Protein AF-A0A2G2ZUL8-F1 (afdb_monomer)

Solvent-accessible surface area (backbone atoms only — not comparable to full-atom values): 8299 Å² total; per-residue (Å²): 134,66,84,62,58,66,49,80,44,92,48,76,96,87,49,84,34,32,33,39,39,46,48,48,84,45,58,73,62,91,83,62,72,92,75,73,83,80,73,85,86,59,78,58,63,69,76,58,48,65,60,51,53,64,59,48,36,76,84,42,71,84,68,59,86,87,32,68,43,70,56,51,48,51,77,44,53,48,83,41,48,98,90,48,69,96,68,78,59,46,78,42,42,37,94,74,74,72,44,81,99,47,72,50,80,43,34,76,34,93,65,38,81,85,42,44,66,63,53,49,53,57,51,50,69,70,65,72,118

Organism: Capsicum annuum (NCBI:txid4072)

Structure (mmCIF, N/CA/C/O backbone):
data_AF-A0A2G2ZUL8-F1
#
_entry.id   AF-A0A2G2ZUL8-F1
#
loop_
_atom_site.group_PDB
_atom_site.id
_atom_site.type_symbol
_atom_site.label_atom_id
_atom_site.label_alt_id
_atom_site.label_comp_id
_atom_site.label_asym_id
_atom_site.label_entity_id
_atom_site.label_seq_id
_atom_site.pdbx_PDB_ins_code
_atom_site.Cartn_x
_atom_site.Cartn_y
_atom_site.Cartn_z
_atom_site.occupancy
_atom_site.B_iso_or_equiv
_atom_site.auth_seq_id
_atom_site.auth_comp_id
_atom_site.auth_asym_id
_atom_site.auth_atom_id
_atom_site.pdbx_PDB_model_num
ATOM 1 N N . MET A 1 1 ? -1.603 10.788 -11.243 1.00 35.16 1 MET A N 1
ATOM 2 C CA . MET A 1 1 ? -1.138 9.390 -11.087 1.00 35.16 1 MET A CA 1
ATOM 3 C C . MET A 1 1 ? 0.283 9.412 -10.568 1.00 35.16 1 MET A C 1
ATOM 5 O O . MET A 1 1 ? 1.125 10.061 -11.177 1.00 35.16 1 MET A O 1
ATOM 9 N N . THR A 1 2 ? 0.535 8.750 -9.442 1.00 34.75 2 THR A N 1
ATOM 10 C CA . THR A 1 2 ? 1.877 8.651 -8.853 1.00 34.75 2 THR A CA 1
ATOM 11 C C . THR A 1 2 ? 2.422 7.271 -9.187 1.00 34.75 2 THR A C 1
ATOM 13 O O . THR A 1 2 ? 1.864 6.272 -8.750 1.00 34.75 2 THR A O 1
ATOM 16 N N . PHE A 1 3 ? 3.476 7.208 -9.996 1.00 41.69 3 PHE A N 1
ATOM 17 C CA . PHE A 1 3 ? 4.114 5.948 -10.373 1.00 41.69 3 PHE A CA 1
ATOM 18 C C . PHE A 1 3 ? 5.151 5.580 -9.310 1.00 41.69 3 PHE A C 1
ATOM 20 O O . PHE A 1 3 ? 6.127 6.308 -9.127 1.00 41.69 3 PHE A O 1
ATOM 27 N N . SER A 1 4 ? 4.934 4.476 -8.595 1.00 42.75 4 SER A N 1
ATOM 28 C CA . SER A 1 4 ? 5.866 3.982 -7.581 1.00 42.75 4 SER A CA 1
ATOM 29 C C . SER A 1 4 ? 6.521 2.685 -8.056 1.00 42.75 4 SER A C 1
ATOM 31 O O . SER A 1 4 ? 5.933 1.615 -7.968 1.00 42.75 4 SER A O 1
ATOM 33 N N . GLY A 1 5 ? 7.758 2.792 -8.546 1.00 47.62 5 GLY A N 1
ATOM 34 C CA . GLY A 1 5 ? 8.713 1.679 -8.593 1.00 47.62 5 GLY A CA 1
ATOM 35 C C . GLY A 1 5 ? 8.620 0.712 -9.781 1.00 47.62 5 GLY A C 1
ATOM 36 O O . GLY A 1 5 ? 7.610 0.059 -10.014 1.00 47.62 5 GLY A O 1
ATOM 37 N N . ALA A 1 6 ? 9.741 0.544 -10.487 1.00 47.84 6 ALA A N 1
ATOM 38 C CA . ALA A 1 6 ? 10.071 -0.751 -11.081 1.00 47.84 6 ALA A CA 1
ATOM 39 C C . ALA A 1 6 ? 10.884 -1.538 -10.046 1.00 47.84 6 ALA A C 1
ATOM 41 O O . ALA A 1 6 ? 11.802 -0.972 -9.448 1.00 47.84 6 ALA A O 1
ATOM 42 N N . SER A 1 7 ? 10.559 -2.810 -9.819 1.00 49.62 7 SER A N 1
ATOM 43 C CA . SER A 1 7 ? 11.380 -3.700 -8.991 1.00 49.62 7 SER A CA 1
ATOM 44 C C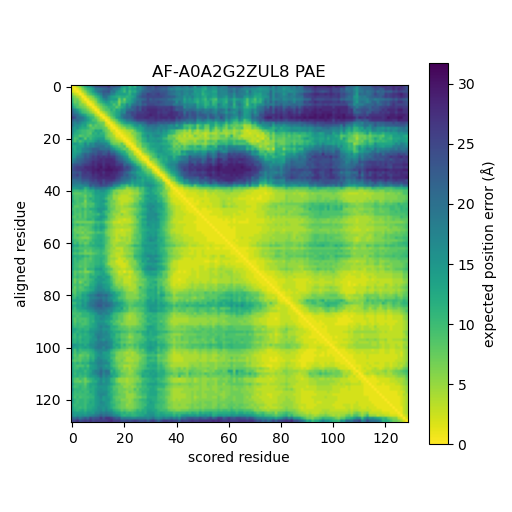 . SER A 1 7 ? 12.346 -4.490 -9.876 1.00 49.62 7 SER A C 1
ATOM 46 O O . SER A 1 7 ? 11.988 -4.932 -10.968 1.00 49.62 7 SER A O 1
ATOM 48 N N . GLU A 1 8 ? 13.597 -4.647 -9.441 1.00 50.25 8 GLU A N 1
ATOM 49 C CA . GLU A 1 8 ? 14.573 -5.468 -10.162 1.00 50.25 8 GLU A CA 1
ATOM 50 C C . GLU A 1 8 ? 14.275 -6.955 -9.930 1.00 50.25 8 GLU A C 1
ATOM 52 O O . GLU A 1 8 ? 14.277 -7.439 -8.796 1.00 50.25 8 GLU A O 1
ATOM 57 N N . GLY A 1 9 ? 14.024 -7.692 -11.012 1.00 46.25 9 GLY A N 1
ATOM 58 C CA . GLY A 1 9 ? 13.996 -9.147 -10.991 1.00 46.25 9 GLY A CA 1
ATOM 59 C C . GLY A 1 9 ? 15.407 -9.681 -11.223 1.00 46.25 9 GLY A C 1
ATOM 60 O O . GLY A 1 9 ? 15.985 -9.458 -12.288 1.00 46.25 9 GLY A O 1
ATOM 61 N N . PHE A 1 10 ? 15.972 -10.407 -10.254 1.00 40.72 10 PHE A N 1
ATOM 62 C CA . PHE A 1 10 ? 17.247 -11.110 -10.431 1.00 40.72 10 PHE A CA 1
ATOM 63 C C . PHE A 1 10 ? 17.051 -12.352 -11.317 1.00 40.72 10 PHE A C 1
ATOM 65 O O . PHE A 1 10 ? 16.932 -13.479 -10.839 1.00 40.72 10 PHE A O 1
ATOM 72 N N . GLY A 1 11 ? 16.994 -12.135 -12.632 1.00 44.06 11 GLY A N 1
ATOM 73 C CA . GLY A 1 11 ? 17.136 -13.178 -13.645 1.00 44.06 11 GLY A CA 1
ATOM 74 C C . GLY A 1 11 ? 18.598 -13.606 -13.815 1.00 44.06 11 GLY A C 1
ATOM 75 O O . GLY A 1 11 ? 19.523 -12.852 -13.518 1.00 44.06 11 GLY A O 1
ATOM 76 N N . ASN A 1 12 ? 18.792 -14.845 -14.278 1.00 40.34 12 ASN A N 1
ATOM 77 C CA . ASN A 1 12 ? 20.069 -15.559 -14.392 1.00 40.34 12 ASN A CA 1
ATOM 78 C C . ASN A 1 12 ? 21.252 -14.662 -14.836 1.00 40.34 12 ASN A C 1
ATOM 80 O O . ASN A 1 12 ? 21.145 -13.916 -15.811 1.00 40.34 12 ASN A O 1
ATOM 84 N N . CYS A 1 13 ? 22.365 -14.759 -14.098 1.00 42.97 13 CYS A N 1
ATOM 85 C CA . CYS A 1 13 ? 23.593 -13.954 -14.162 1.00 42.97 13 CYS A CA 1
ATOM 86 C C . CYS A 1 13 ? 23.926 -13.415 -15.576 1.00 42.97 13 CYS A C 1
ATOM 88 O O . CYS A 1 13 ? 24.536 -14.107 -16.388 1.00 42.97 13 CYS A O 1
ATOM 90 N N . GLY A 1 14 ? 23.503 -12.179 -15.886 1.00 47.56 14 GLY A N 1
ATOM 91 C CA . GLY A 1 14 ? 23.862 -11.488 -17.136 1.00 47.56 14 GLY A CA 1
ATOM 92 C C . GLY A 1 14 ? 22.810 -10.544 -17.734 1.00 47.56 14 GLY A C 1
ATOM 93 O O . GLY A 1 14 ? 23.158 -9.724 -18.587 1.00 47.56 14 GLY A O 1
ATOM 94 N N . LYS A 1 15 ? 21.542 -10.608 -17.304 1.00 52.06 15 LYS A N 1
ATOM 95 C CA . LYS A 1 15 ? 20.485 -9.674 -17.737 1.00 52.06 15 LYS A CA 1
ATOM 96 C C . LYS A 1 15 ? 19.760 -9.083 -16.529 1.00 52.06 15 LYS A C 1
ATOM 98 O O . LYS A 1 15 ? 19.141 -9.818 -15.774 1.00 52.06 15 LYS A O 1
ATOM 103 N N . VAL A 1 16 ? 19.828 -7.761 -16.375 1.00 56.97 16 VAL A N 1
ATOM 104 C CA . VAL A 1 16 ? 18.950 -7.019 -15.460 1.00 56.97 16 VAL A CA 1
ATOM 105 C C . VAL A 1 16 ? 17.631 -6.780 -16.196 1.00 56.97 16 VAL A C 1
ATOM 107 O O . VAL A 1 16 ? 17.622 -6.139 -17.252 1.00 56.97 16 VAL A O 1
ATOM 110 N N . SER A 1 17 ? 16.545 -7.341 -15.670 1.00 60.19 17 SER A N 1
ATOM 111 C CA . SER A 1 17 ? 15.166 -7.123 -16.123 1.00 60.19 17 SER A CA 1
ATOM 112 C C . SER A 1 17 ? 14.360 -6.499 -14.986 1.00 60.19 17 SER A C 1
ATOM 114 O O . SER A 1 17 ? 14.493 -6.911 -13.832 1.00 60.19 17 SER A O 1
ATOM 116 N N . GLY A 1 18 ? 13.555 -5.487 -15.301 1.00 71.69 18 GLY A N 1
ATOM 117 C CA . GLY A 1 18 ? 12.708 -4.795 -14.332 1.00 71.69 18 GLY A CA 1
ATOM 118 C C . GLY A 1 18 ? 11.243 -5.173 -14.505 1.00 71.69 18 GLY A C 1
ATOM 119 O O . GLY A 1 18 ? 10.780 -5.364 -15.627 1.00 71.69 18 GLY A O 1
ATOM 120 N N . VAL A 1 19 ? 10.515 -5.249 -13.398 1.00 74.56 19 VAL A N 1
ATOM 121 C CA . VAL A 1 19 ? 9.076 -5.510 -13.378 1.00 74.56 19 VAL A CA 1
ATOM 122 C C . VAL A 1 19 ? 8.347 -4.207 -13.075 1.00 74.56 19 VAL A C 1
ATOM 124 O O . VAL A 1 19 ? 8.644 -3.537 -12.082 1.00 74.56 19 VAL A O 1
ATOM 127 N N . MET A 1 20 ? 7.406 -3.826 -13.937 1.00 77.69 20 MET A N 1
ATOM 128 C CA . MET A 1 20 ? 6.612 -2.611 -13.753 1.00 77.69 20 MET A CA 1
ATOM 129 C C . MET A 1 20 ? 5.466 -2.848 -12.775 1.00 77.69 20 MET A C 1
ATOM 131 O O . MET A 1 20 ? 4.648 -3.743 -12.988 1.00 77.69 20 MET A O 1
ATOM 135 N N . VAL A 1 21 ? 5.375 -2.008 -11.743 1.00 71.50 21 VAL A N 1
ATOM 136 C CA . VAL A 1 21 ? 4.259 -2.014 -10.795 1.00 71.50 21 VAL A CA 1
ATOM 137 C C . VAL A 1 21 ? 3.424 -0.754 -10.986 1.00 71.50 21 VAL A C 1
ATOM 139 O O . VAL A 1 21 ? 3.951 0.361 -11.003 1.00 71.50 21 VAL A O 1
ATOM 142 N N . ALA A 1 22 ? 2.117 -0.926 -11.166 1.00 65.31 22 ALA A N 1
ATOM 143 C CA . ALA A 1 22 ? 1.176 0.179 -11.305 1.00 65.31 22 ALA A CA 1
ATOM 144 C C . ALA A 1 22 ? 0.382 0.370 -10.010 1.00 65.31 22 ALA A C 1
ATOM 146 O O . ALA A 1 22 ? -0.172 -0.577 -9.461 1.00 65.31 22 ALA A O 1
ATOM 147 N N . GLU A 1 23 ? 0.292 1.606 -9.529 1.00 64.62 23 GLU A N 1
ATOM 148 C CA . GLU A 1 2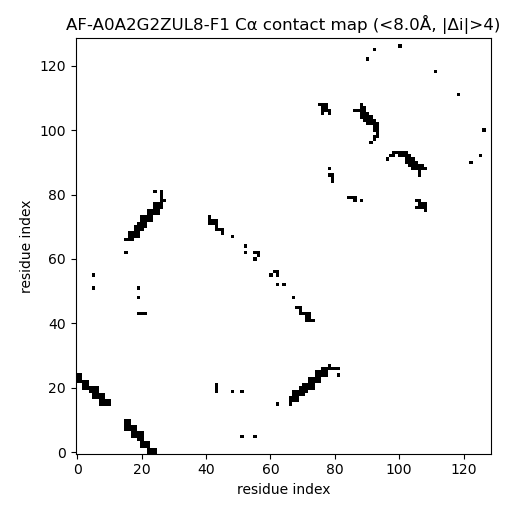3 ? -0.510 1.930 -8.353 1.00 64.62 23 GLU A CA 1
ATOM 149 C C . GLU A 1 23 ? -1.460 3.071 -8.676 1.00 64.62 23 GLU A C 1
ATOM 151 O O . GLU A 1 23 ? -1.032 4.156 -9.083 1.00 64.62 23 GLU A O 1
ATOM 156 N N . GLU A 1 24 ? -2.755 2.824 -8.507 1.00 60.62 24 GLU A N 1
ATOM 157 C CA . GLU A 1 24 ? -3.787 3.802 -8.835 1.00 60.62 24 GLU A CA 1
ATOM 158 C C . GLU A 1 24 ? -4.412 4.434 -7.591 1.00 60.62 24 GLU A C 1
ATOM 160 O O . GLU A 1 24 ? -4.525 3.830 -6.518 1.00 60.62 24 GLU A O 1
ATOM 165 N N . PHE A 1 25 ? -4.784 5.705 -7.759 1.00 52.47 25 PHE A N 1
ATOM 166 C CA . PHE A 1 25 ? -5.534 6.476 -6.780 1.00 52.47 25 PHE A CA 1
ATOM 167 C C . PHE A 1 25 ? -7.008 6.182 -6.983 1.00 52.47 25 PHE A C 1
ATOM 169 O O . PHE A 1 25 ? -7.561 6.538 -8.021 1.00 52.47 25 PHE A O 1
ATOM 176 N N . LEU A 1 26 ? -7.645 5.611 -5.967 1.00 56.22 26 LEU A N 1
ATOM 177 C CA . LEU A 1 26 ? -9.088 5.691 -5.850 1.00 56.22 26 LEU A CA 1
ATOM 178 C C . LEU A 1 26 ? -9.410 6.749 -4.797 1.00 56.22 26 LEU A C 1
ATOM 180 O O . LEU A 1 26 ? -9.176 6.543 -3.608 1.00 56.22 26 LEU A O 1
ATOM 184 N N . SER A 1 27 ? -9.919 7.889 -5.251 1.00 47.78 27 SER A N 1
ATOM 185 C CA . SER A 1 27 ? -10.662 8.809 -4.399 1.00 47.78 27 SER A CA 1
ATOM 186 C C . SER A 1 27 ? -12.132 8.469 -4.606 1.00 47.78 27 SER A C 1
ATOM 188 O O . SER A 1 27 ? -12.671 8.692 -5.687 1.00 47.78 27 SER A O 1
ATOM 190 N N . CYS A 1 28 ? -12.746 7.830 -3.613 1.00 40.97 28 CYS A N 1
ATOM 191 C CA . CYS A 1 28 ? -14.190 7.645 -3.588 1.00 40.97 28 CYS A CA 1
ATOM 192 C C . CYS A 1 28 ? -14.768 8.822 -2.789 1.00 40.97 28 CYS A C 1
ATOM 194 O O . CYS A 1 28 ? -14.506 8.891 -1.584 1.00 40.97 28 CYS A O 1
ATOM 196 N N . PRO A 1 29 ? -15.482 9.778 -3.409 1.00 42.72 29 PRO A N 1
ATOM 197 C CA . PRO A 1 29 ? -16.146 10.829 -2.654 1.00 42.72 29 PRO A CA 1
ATOM 198 C C . PRO A 1 29 ? -17.190 10.183 -1.736 1.00 42.72 29 PRO A C 1
ATOM 200 O O . PRO A 1 29 ? -18.101 9.501 -2.197 1.00 42.72 29 PRO A O 1
ATOM 203 N N . LEU A 1 30 ? -17.047 10.398 -0.426 1.00 44.34 30 LEU A N 1
ATOM 204 C CA . LEU A 1 30 ? -17.856 9.793 0.646 1.00 44.34 30 LEU A CA 1
ATOM 205 C C . LEU A 1 30 ? -19.377 10.058 0.548 1.00 44.34 30 LEU A C 1
ATOM 207 O O . LEU A 1 30 ? -20.137 9.496 1.333 1.00 44.34 30 LEU A O 1
ATOM 211 N N . GLU A 1 31 ? -19.835 10.880 -0.400 1.00 43.16 31 GLU A N 1
ATOM 212 C CA . GLU A 1 31 ? -21.254 11.184 -0.628 1.00 43.16 31 GLU A CA 1
ATOM 213 C C . GLU A 1 31 ? -21.910 10.318 -1.720 1.00 43.16 31 GLU A C 1
ATOM 215 O O . GLU A 1 31 ? -23.133 10.157 -1.718 1.00 43.16 31 GLU A O 1
ATOM 220 N N . GLU A 1 32 ? -21.134 9.673 -2.597 1.00 43.56 32 GLU A N 1
ATOM 221 C CA . GLU A 1 32 ? -21.669 8.676 -3.525 1.00 43.56 32 GLU A CA 1
ATOM 222 C C . GLU A 1 32 ? -21.538 7.288 -2.898 1.00 43.56 32 GLU A C 1
ATOM 224 O O . GLU A 1 32 ? -20.479 6.671 -2.836 1.00 43.56 32 GLU A O 1
ATOM 229 N N . THR A 1 33 ? -22.669 6.799 -2.388 1.00 41.44 33 THR A N 1
ATOM 230 C CA . THR A 1 33 ? -22.863 5.403 -1.979 1.00 41.44 33 THR A CA 1
ATOM 231 C C . THR A 1 33 ? -22.189 4.472 -2.988 1.00 41.44 33 THR A C 1
ATOM 233 O O . THR A 1 33 ? -22.410 4.663 -4.180 1.0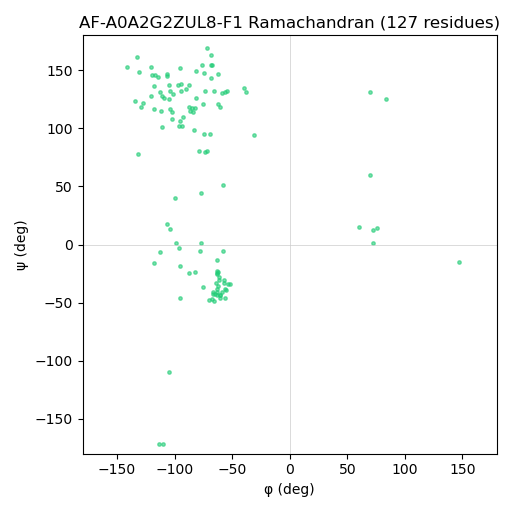0 41.44 33 THR A O 1
ATOM 236 N N . CYS A 1 34 ? -21.449 3.452 -2.526 1.00 43.88 34 CYS A N 1
ATOM 237 C CA . CYS A 1 34 ? -20.816 2.375 -3.307 1.00 43.88 34 CYS A CA 1
ATOM 238 C C . CYS A 1 34 ? -21.809 1.545 -4.162 1.00 43.88 34 CYS A C 1
ATOM 240 O O . CYS A 1 34 ? -21.856 0.316 -4.081 1.00 43.88 34 CYS A O 1
ATOM 242 N N . ARG A 1 35 ? -22.650 2.191 -4.968 1.00 34.50 35 ARG A N 1
ATOM 243 C CA . ARG A 1 35 ? -23.489 1.574 -5.981 1.00 34.50 35 ARG A CA 1
ATOM 244 C C . ARG A 1 35 ? -22.629 1.383 -7.219 1.00 34.50 35 ARG A C 1
ATOM 246 O O . ARG A 1 35 ? -22.465 2.298 -8.011 1.00 34.50 35 ARG A O 1
ATOM 253 N N . GLY A 1 36 ? -22.130 0.161 -7.365 1.00 45.41 36 GLY A N 1
ATOM 254 C CA . GLY A 1 36 ? -21.762 -0.396 -8.662 1.00 45.41 36 GLY A CA 1
ATOM 255 C C . GLY A 1 36 ? -20.541 0.233 -9.319 1.00 45.41 36 GLY A C 1
ATOM 256 O O . GLY A 1 36 ? -20.637 0.698 -10.448 1.00 45.41 36 GLY A O 1
ATOM 257 N N . VAL A 1 37 ? -19.377 0.172 -8.668 1.00 50.28 37 VAL A N 1
ATOM 258 C CA . VAL A 1 37 ? -18.135 0.135 -9.451 1.00 50.28 37 VAL A CA 1
ATOM 259 C C . VAL A 1 37 ? -18.045 -1.279 -10.031 1.00 50.28 37 VAL A C 1
ATOM 261 O O . VAL A 1 37 ? -17.672 -2.223 -9.332 1.00 50.28 37 VAL A O 1
ATOM 264 N N . GLU A 1 38 ? -18.506 -1.463 -11.268 1.00 53.28 38 GLU A N 1
ATOM 265 C CA . GLU A 1 38 ? -18.370 -2.734 -11.985 1.00 53.28 38 GLU A CA 1
ATOM 266 C C . GLU A 1 38 ? -16.897 -2.972 -12.327 1.00 53.28 38 GLU A C 1
ATOM 268 O O . GLU A 1 38 ? -16.413 -2.499 -13.346 1.00 53.28 38 GLU A O 1
ATOM 273 N N . GLY A 1 39 ? -16.202 -3.720 -11.465 1.00 65.81 39 GLY A N 1
ATOM 274 C CA . GLY A 1 39 ? -14.846 -4.219 -11.696 1.00 65.81 39 GLY A CA 1
ATOM 275 C C . GLY A 1 39 ? -13.758 -3.138 -11.692 1.00 65.81 39 GLY A C 1
ATOM 276 O O . GLY A 1 39 ? -13.844 -2.116 -12.359 1.00 65.81 39 GLY A O 1
ATOM 277 N N . PHE A 1 40 ? -12.680 -3.381 -10.953 1.00 78.56 40 PHE A N 1
ATOM 278 C CA . PHE A 1 40 ? -11.468 -2.575 -11.080 1.00 78.56 40 PHE A CA 1
ATOM 279 C C . PHE A 1 40 ? -10.577 -3.152 -12.183 1.00 78.56 40 PHE A C 1
ATOM 281 O O . PHE A 1 40 ? -10.402 -4.372 -12.255 1.00 78.56 40 PHE A O 1
ATOM 288 N N . ASP A 1 41 ? -9.998 -2.284 -13.014 1.00 82.56 41 AS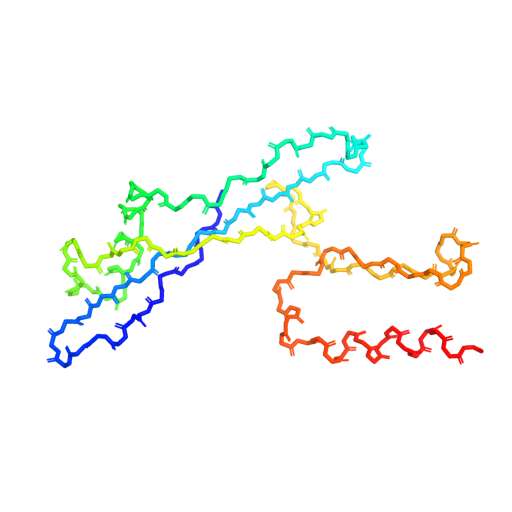P A N 1
ATOM 289 C CA . ASP A 1 41 ? -8.990 -2.688 -13.992 1.00 82.56 41 ASP A CA 1
ATOM 290 C C . ASP A 1 41 ? -7.607 -2.741 -13.329 1.00 82.56 41 ASP A C 1
ATOM 292 O O . ASP A 1 41 ? -7.064 -1.729 -12.892 1.00 82.56 41 ASP A O 1
ATOM 296 N N . TYR A 1 42 ? -7.044 -3.945 -13.240 1.00 84.25 42 TYR A N 1
ATOM 297 C CA . TYR A 1 42 ? -5.697 -4.191 -12.715 1.00 84.25 42 TYR A CA 1
ATOM 298 C C . TYR A 1 42 ? -4.678 -4.475 -13.831 1.00 84.25 42 TYR A C 1
ATOM 300 O O . TYR A 1 42 ? -3.580 -4.969 -13.559 1.00 84.25 42 TYR A O 1
ATOM 308 N N . SER A 1 43 ? -5.028 -4.207 -15.091 1.00 87.31 43 SER A N 1
ATOM 309 C CA . SER A 1 43 ? -4.141 -4.427 -16.232 1.00 87.31 43 SER A CA 1
ATOM 310 C C . SER A 1 43 ? -2.931 -3.492 -16.175 1.00 87.31 43 SER A C 1
ATOM 312 O O . SER A 1 43 ? -3.051 -2.279 -16.004 1.00 87.31 43 SER A O 1
ATOM 314 N N . VAL A 1 44 ? -1.732 -4.047 -16.364 1.00 85.69 44 VAL A N 1
ATOM 315 C CA . VAL A 1 44 ? -0.499 -3.260 -16.491 1.00 85.69 44 VAL A CA 1
ATOM 316 C C . VAL A 1 44 ? -0.202 -3.066 -17.973 1.00 85.69 44 VAL A C 1
ATOM 318 O O . VAL A 1 44 ? 0.285 -3.974 -18.641 1.00 85.69 44 VAL A O 1
ATOM 321 N N . HIS A 1 45 ? -0.510 -1.881 -18.497 1.00 85.62 45 HIS A N 1
ATOM 322 C CA . HIS A 1 45 ? -0.272 -1.571 -19.904 1.00 85.62 45 HIS A CA 1
ATOM 323 C C . HIS A 1 45 ? 1.220 -1.348 -20.200 1.00 85.62 45 HIS A C 1
ATOM 325 O O . HIS A 1 45 ? 1.906 -0.600 -19.500 1.00 85.62 45 HIS A O 1
ATOM 331 N N . GLU A 1 46 ? 1.714 -1.986 -21.264 1.00 86.81 46 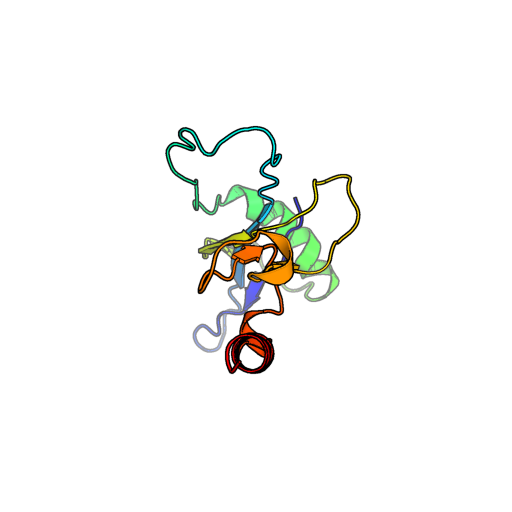GLU A N 1
ATOM 332 C CA . GLU A 1 46 ? 3.117 -1.922 -21.700 1.00 86.81 46 GLU A CA 1
ATOM 333 C C . GLU A 1 46 ? 3.571 -0.504 -22.077 1.00 86.81 46 GLU A C 1
ATOM 335 O O . GLU A 1 46 ? 4.732 -0.145 -21.888 1.00 86.81 46 GLU A O 1
ATOM 340 N N . ASP A 1 47 ? 2.658 0.334 -22.567 1.00 86.62 47 ASP A N 1
ATOM 341 C CA . ASP A 1 47 ? 2.933 1.716 -22.970 1.00 86.62 47 ASP A CA 1
ATOM 342 C C . ASP A 1 47 ? 3.396 2.604 -21.800 1.00 86.62 47 ASP A C 1
ATOM 344 O O . ASP A 1 47 ? 4.156 3.562 -22.006 1.00 86.62 47 ASP A O 1
ATOM 348 N N . ARG A 1 48 ? 3.025 2.243 -20.561 1.00 83.31 48 ARG A N 1
ATOM 349 C CA . ARG A 1 48 ? 3.494 2.900 -19.334 1.00 83.31 48 ARG A CA 1
ATOM 350 C C . ARG A 1 48 ? 5.013 2.771 -19.164 1.00 83.31 48 ARG A C 1
ATOM 352 O O . ARG A 1 48 ? 5.613 3.663 -18.560 1.00 83.31 48 ARG A O 1
ATOM 359 N N . ALA A 1 49 ? 5.662 1.764 -19.762 1.00 86.94 49 ALA A N 1
ATOM 360 C CA . ALA A 1 49 ? 7.113 1.552 -19.685 1.00 86.94 49 ALA A CA 1
ATOM 361 C C . ALA A 1 49 ? 7.928 2.783 -20.090 1.00 86.94 49 ALA A C 1
ATOM 363 O O . ALA A 1 49 ? 8.967 3.064 -19.489 1.00 86.94 49 ALA A O 1
ATOM 364 N N . ASN A 1 50 ? 7.437 3.566 -21.054 1.00 88.81 50 ASN A N 1
ATOM 365 C CA . ASN A 1 50 ? 8.114 4.770 -21.538 1.00 88.81 50 ASN A CA 1
ATOM 366 C C . ASN A 1 50 ? 8.408 5.771 -20.409 1.00 88.81 50 ASN A C 1
ATOM 368 O O . ASN A 1 50 ? 9.482 6.372 -20.369 1.00 88.81 50 ASN A O 1
ATOM 372 N N . GLN A 1 51 ? 7.487 5.915 -19.453 1.00 87.81 51 GLN A N 1
ATOM 373 C CA . GLN A 1 51 ? 7.665 6.813 -18.310 1.00 87.81 51 GLN A CA 1
ATOM 374 C C . GLN A 1 51 ? 8.649 6.231 -17.285 1.00 87.81 51 GLN A C 1
ATOM 376 O O . GLN A 1 51 ? 9.472 6.959 -16.722 1.00 87.81 51 GLN A O 1
ATOM 381 N N . PHE A 1 52 ? 8.620 4.909 -17.092 1.00 88.81 52 PHE A N 1
ATOM 382 C CA . PHE A 1 52 ? 9.530 4.201 -16.193 1.00 88.81 52 PHE A CA 1
ATOM 383 C C . PHE A 1 52 ? 10.975 4.261 -16.691 1.00 88.81 52 PHE A C 1
ATOM 385 O O . PHE A 1 52 ? 11.866 4.557 -15.898 1.00 88.81 52 PHE A O 1
ATOM 392 N N . TYR A 1 53 ? 11.225 4.086 -17.992 1.00 90.94 53 TYR A N 1
ATOM 393 C CA . TYR A 1 53 ? 12.570 4.227 -18.564 1.00 90.94 53 TYR A CA 1
ATOM 394 C C . TYR A 1 53 ? 13.191 5.592 -18.263 1.00 90.94 53 TYR A C 1
ATOM 396 O O . TYR A 1 53 ? 14.343 5.662 -17.830 1.00 90.94 53 TYR A O 1
ATOM 404 N N . VAL A 1 54 ? 12.427 6.673 -18.446 1.00 91.31 54 VAL A N 1
ATOM 405 C CA . VAL A 1 54 ? 12.891 8.041 -18.164 1.00 91.31 54 VAL A CA 1
ATOM 406 C C . VAL A 1 54 ? 13.212 8.223 -16.680 1.00 91.31 54 VAL A C 1
ATOM 408 O O . VAL A 1 54 ? 14.214 8.852 -16.341 1.00 91.31 54 VAL A O 1
ATOM 411 N N . ALA A 1 55 ? 12.386 7.677 -15.785 1.00 90.81 55 ALA A N 1
ATOM 412 C CA . ALA A 1 55 ? 12.602 7.781 -14.345 1.00 90.81 55 ALA A CA 1
ATOM 413 C C . ALA A 1 55 ? 13.802 6.946 -13.866 1.00 90.81 55 ALA A C 1
ATOM 415 O O . ALA A 1 55 ? 14.658 7.472 -13.153 1.00 90.81 55 ALA A O 1
ATOM 416 N N . ILE A 1 56 ? 13.896 5.679 -14.282 1.00 90.69 56 ILE A N 1
ATOM 417 C CA . ILE A 1 56 ? 14.933 4.734 -13.840 1.00 90.69 56 ILE A CA 1
ATOM 418 C C . ILE A 1 56 ? 16.315 5.162 -14.336 1.00 90.69 56 ILE A C 1
ATOM 420 O O . ILE A 1 56 ? 17.284 5.142 -13.576 1.00 90.69 56 ILE A O 1
ATOM 424 N N . ARG A 1 57 ? 16.424 5.638 -15.583 1.00 93.12 57 ARG A N 1
ATOM 425 C CA . ARG A 1 57 ? 17.711 6.054 -16.168 1.00 93.12 57 ARG A CA 1
ATOM 426 C C . ARG A 1 57 ? 18.378 7.232 -15.460 1.00 93.12 57 ARG A C 1
ATOM 428 O O . ARG A 1 57 ? 19.566 7.453 -15.677 1.00 93.12 57 ARG A O 1
ATOM 435 N N . LYS A 1 58 ? 17.666 7.950 -14.585 1.00 93.62 58 LYS A N 1
ATOM 436 C CA . LYS A 1 58 ? 18.267 8.978 -13.719 1.00 93.62 58 LYS A CA 1
ATOM 437 C C . LYS A 1 58 ? 19.278 8.390 -12.734 1.00 93.62 58 LYS A C 1
ATOM 439 O O . LYS A 1 58 ? 20.251 9.062 -12.413 1.00 93.62 58 LYS A O 1
ATOM 444 N N . TYR A 1 59 ? 19.053 7.162 -12.265 1.00 92.00 59 TYR A N 1
ATOM 445 C CA . TYR A 1 59 ? 19.930 6.475 -11.311 1.00 92.00 59 TYR A CA 1
ATOM 446 C C . TYR A 1 59 ? 20.545 5.182 -11.867 1.00 92.00 59 TYR A C 1
ATOM 448 O O . TYR A 1 59 ? 21.557 4.727 -11.343 1.00 92.00 59 TYR A O 1
ATOM 456 N N . TYR A 1 60 ? 20.010 4.630 -12.963 1.00 92.56 60 TYR A N 1
ATOM 457 C CA . TYR A 1 60 ? 20.593 3.497 -13.686 1.00 92.56 60 TYR A CA 1
ATOM 458 C C . TYR A 1 60 ? 20.651 3.744 -15.210 1.00 92.56 60 TYR A C 1
ATOM 460 O O . TYR A 1 60 ? 19.833 3.217 -15.972 1.00 92.56 60 TYR A O 1
ATOM 468 N N . PRO A 1 61 ? 21.622 4.546 -15.698 1.00 92.50 61 PRO A N 1
ATOM 469 C CA . PRO A 1 61 ? 21.694 4.945 -17.111 1.00 92.50 61 PRO 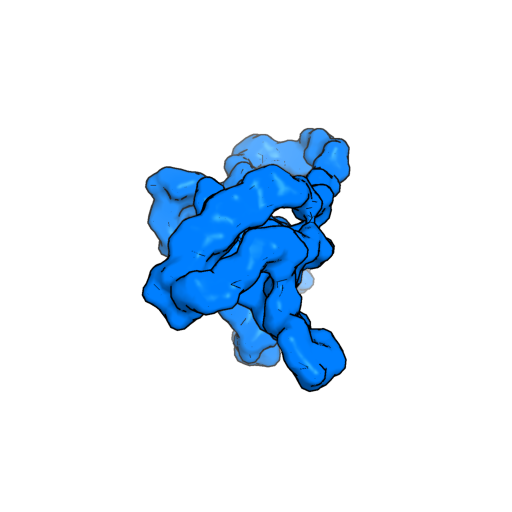A CA 1
ATOM 470 C C . PRO A 1 61 ? 21.901 3.782 -18.092 1.00 92.50 61 PRO A C 1
ATOM 472 O O . PRO A 1 61 ? 21.525 3.883 -19.255 1.00 92.50 61 PRO A O 1
ATOM 475 N N . GLY A 1 62 ? 22.493 2.676 -17.629 1.00 92.19 62 GLY A N 1
ATOM 476 C CA . GLY A 1 62 ? 22.776 1.487 -18.439 1.00 92.19 62 GLY A CA 1
ATOM 477 C C . GLY A 1 62 ? 21.568 0.586 -18.720 1.00 92.19 62 GLY A C 1
ATOM 478 O O . GLY A 1 62 ? 21.739 -0.454 -19.358 1.00 92.19 62 GLY A O 1
ATOM 479 N N . LEU A 1 63 ? 20.366 0.947 -18.250 1.00 91.25 63 LEU A N 1
ATOM 480 C CA . LEU A 1 63 ? 19.143 0.181 -18.491 1.00 91.25 63 LEU A CA 1
ATOM 481 C C . LEU A 1 63 ? 18.843 0.091 -19.995 1.00 91.25 63 LEU A C 1
ATOM 483 O O . LEU A 1 63 ? 18.600 1.111 -20.648 1.00 91.25 63 LEU A O 1
ATOM 487 N N . LYS A 1 64 ? 18.822 -1.131 -20.534 1.00 92.38 64 LYS A N 1
ATOM 488 C CA . LYS A 1 64 ? 18.549 -1.400 -21.953 1.00 92.38 64 LYS A CA 1
ATOM 489 C C . LYS A 1 64 ? 17.063 -1.236 -22.277 1.00 92.38 64 LYS A C 1
ATOM 491 O O . LYS A 1 64 ? 16.201 -1.530 -21.451 1.00 92.38 64 LYS A O 1
ATOM 496 N N . ASP A 1 65 ? 16.771 -0.793 -23.496 1.00 90.19 65 ASP A N 1
ATOM 497 C CA . ASP A 1 65 ? 15.401 -0.803 -24.016 1.00 90.19 65 ASP A CA 1
ATOM 498 C C . ASP A 1 65 ? 14.880 -2.248 -24.095 1.00 90.19 65 ASP A C 1
ATOM 500 O O . ASP A 1 65 ? 15.650 -3.186 -24.315 1.00 90.19 65 ASP A O 1
ATOM 504 N N . GLY A 1 66 ? 13.581 -2.438 -23.873 1.00 90.06 66 GLY A N 1
ATOM 505 C CA . GLY A 1 66 ? 12.948 -3.761 -23.818 1.00 90.06 66 GLY A CA 1
ATOM 506 C C . GLY A 1 66 ? 13.262 -4.593 -22.566 1.00 90.06 66 GLY A C 1
ATOM 507 O O . GLY A 1 66 ? 12.792 -5.716 -22.463 1.00 90.06 66 GLY A O 1
ATOM 508 N N . SER A 1 67 ? 14.042 -4.078 -21.605 1.00 91.12 67 SER A N 1
ATOM 509 C CA . SER A 1 67 ? 14.305 -4.759 -20.323 1.00 91.12 67 SER A CA 1
ATOM 510 C C . SER A 1 67 ? 13.173 -4.681 -19.287 1.00 91.12 67 SER A C 1
ATOM 512 O O . SER A 1 67 ? 13.330 -5.261 -18.212 1.00 91.12 67 SER A O 1
ATOM 514 N N . LEU A 1 68 ? 12.097 -3.927 -19.541 1.00 90.19 68 LEU A N 1
ATOM 515 C CA . LEU A 1 68 ? 10.965 -3.797 -18.621 1.00 90.19 68 LEU A CA 1
ATOM 516 C C . LEU A 1 68 ? 9.808 -4.673 -19.089 1.00 90.19 68 LEU A C 1
ATOM 518 O O . LEU A 1 68 ? 9.387 -4.568 -20.239 1.00 90.19 68 LEU A O 1
ATOM 522 N N . GLU A 1 69 ? 9.275 -5.478 -18.179 1.00 90.88 69 GLU A N 1
ATOM 523 C CA . GLU A 1 69 ? 8.114 -6.335 -18.417 1.00 90.88 69 GLU A CA 1
ATOM 524 C C . GLU A 1 69 ? 6.948 -5.907 -17.504 1.00 90.88 69 GLU A C 1
ATOM 526 O O . GLU A 1 69 ? 7.183 -5.442 -16.377 1.00 90.88 69 GLU A O 1
ATOM 531 N N . PRO A 1 70 ? 5.684 -6.016 -17.960 1.00 88.75 70 PRO A N 1
ATOM 532 C CA . PRO A 1 70 ? 4.521 -5.792 -17.107 1.00 88.75 70 PRO A CA 1
ATOM 533 C C . PRO A 1 70 ? 4.539 -6.699 -15.874 1.00 88.75 70 PRO A C 1
ATOM 535 O O . PRO A 1 70 ? 4.744 -7.905 -15.980 1.00 88.75 70 PRO A O 1
ATOM 538 N N . GLY A 1 71 ? 4.325 -6.110 -14.700 1.00 89.38 71 GLY A N 1
ATOM 539 C CA . GLY A 1 71 ? 4.247 -6.827 -13.435 1.00 89.38 71 GLY A CA 1
ATOM 540 C C . GLY A 1 71 ? 2.827 -6.958 -12.927 1.00 89.38 71 GLY A C 1
ATOM 541 O O . GLY A 1 71 ? 2.017 -7.703 -13.467 1.00 89.38 71 GLY A O 1
ATOM 542 N N . TYR A 1 72 ? 2.544 -6.235 -11.848 1.00 88.12 72 TYR A N 1
ATOM 543 C CA . TYR A 1 72 ? 1.261 -6.267 -11.157 1.00 88.12 72 TYR A CA 1
ATOM 544 C C . TYR A 1 72 ? 0.759 -4.854 -10.861 1.00 88.12 72 TYR A C 1
ATOM 546 O O . TYR A 1 72 ? 1.528 -3.890 -10.865 1.00 88.12 72 TYR A O 1
ATOM 554 N N . ALA A 1 73 ? -0.540 -4.737 -10.595 1.00 86.81 73 ALA A N 1
ATOM 555 C CA . ALA A 1 73 ? -1.165 -3.489 -10.188 1.00 86.81 73 ALA A CA 1
ATOM 556 C C . ALA A 1 73 ? -1.824 -3.613 -8.811 1.00 86.81 73 ALA A C 1
ATOM 558 O O . ALA A 1 73 ? -2.259 -4.694 -8.411 1.00 86.81 73 ALA A O 1
ATOM 559 N N . GLY A 1 74 ? -1.917 -2.494 -8.097 1.00 85.44 74 GLY A N 1
ATOM 560 C CA . GLY A 1 74 ? -2.628 -2.387 -6.826 1.00 85.44 74 GLY A CA 1
ATOM 561 C C . GLY A 1 74 ? -3.380 -1.064 -6.703 1.00 85.44 74 GLY A C 1
ATOM 562 O O . GLY A 1 74 ? -2.994 -0.053 -7.288 1.00 85.44 74 GLY A O 1
ATOM 563 N N . ILE A 1 75 ? -4.455 -1.063 -5.917 1.00 85.56 75 ILE A N 1
ATOM 564 C CA . ILE A 1 75 ? -5.244 0.140 -5.621 1.00 85.56 75 ILE A CA 1
ATOM 565 C C . ILE A 1 75 ? -5.070 0.485 -4.148 1.00 85.56 75 ILE A C 1
ATOM 567 O O . ILE A 1 75 ? -5.216 -0.381 -3.282 1.00 85.56 75 ILE A O 1
ATOM 571 N N . ARG A 1 76 ? -4.765 1.754 -3.861 1.00 85.94 76 ARG A N 1
ATOM 572 C CA . ARG A 1 76 ? -4.644 2.244 -2.484 1.00 85.94 76 ARG A CA 1
ATOM 573 C C . ARG A 1 76 ? -5.961 2.853 -1.995 1.00 85.94 76 ARG A C 1
ATOM 575 O O . ARG A 1 76 ? -6.505 3.709 -2.693 1.00 85.94 76 ARG A O 1
ATOM 582 N N . PRO A 1 77 ? -6.437 2.495 -0.789 1.00 87.12 77 PRO A N 1
ATOM 583 C CA . PRO A 1 77 ? -7.633 3.093 -0.205 1.00 87.12 77 PRO A CA 1
ATOM 584 C C . PRO A 1 77 ? -7.293 4.465 0.395 1.00 87.12 77 PRO A C 1
ATOM 586 O O . PRO A 1 77 ? -7.043 4.572 1.590 1.00 87.12 77 PRO A O 1
ATOM 589 N N . LYS A 1 78 ? -7.220 5.514 -0.428 1.00 83.75 78 LYS A N 1
ATOM 590 C CA . LYS A 1 78 ? -6.897 6.883 0.014 1.00 83.75 78 LYS A CA 1
ATOM 591 C C . LYS A 1 78 ? -8.132 7.586 0.590 1.00 83.75 78 LYS A C 1
ATOM 593 O O . LYS A 1 78 ? -9.245 7.347 0.135 1.00 83.75 78 LYS A O 1
ATOM 598 N N . LEU A 1 79 ? -7.923 8.494 1.548 1.00 86.69 79 LEU A N 1
ATOM 599 C CA . LEU A 1 79 ? -8.983 9.361 2.103 1.00 86.69 79 LEU A CA 1
ATOM 600 C C . LEU A 1 79 ? -9.018 10.765 1.512 1.00 86.69 79 LEU A C 1
ATOM 602 O O . LEU A 1 79 ? -9.829 11.581 1.930 1.00 86.69 79 LEU A O 1
ATOM 606 N N . PHE A 1 80 ? -8.133 11.039 0.562 1.00 83.25 80 PHE A N 1
ATOM 607 C CA . PHE A 1 80 ? -7.971 12.350 -0.035 1.00 83.25 80 PHE A CA 1
ATOM 608 C C . PHE A 1 80 ? -7.972 12.238 -1.559 1.00 83.25 80 PHE A C 1
ATOM 610 O O . PHE A 1 80 ? -7.570 11.216 -2.134 1.00 83.25 80 PHE A O 1
ATOM 617 N N . GLY A 1 81 ? -8.470 13.284 -2.205 1.00 78.94 81 GLY A N 1
ATOM 618 C CA . GLY A 1 81 ? -8.482 13.440 -3.652 1.00 78.94 81 GLY A CA 1
ATOM 619 C C . GLY A 1 81 ? -7.097 13.715 -4.253 1.00 78.94 81 GLY A C 1
ATOM 620 O O . GLY A 1 81 ? -6.148 14.015 -3.535 1.00 78.94 81 GLY A O 1
ATOM 621 N N . PRO A 1 82 ? -6.955 13.660 -5.589 1.00 75.94 82 PRO A N 1
ATOM 622 C CA . PRO A 1 82 ? -5.684 13.932 -6.270 1.00 75.94 82 PRO A CA 1
ATOM 623 C C . PRO A 1 82 ? -5.084 15.318 -5.984 1.00 75.94 82 PRO A C 1
ATOM 625 O O . PRO A 1 82 ? -3.866 15.464 -5.996 1.00 75.94 82 PRO A O 1
ATOM 628 N N . GLU A 1 83 ? -5.941 16.310 -5.730 1.00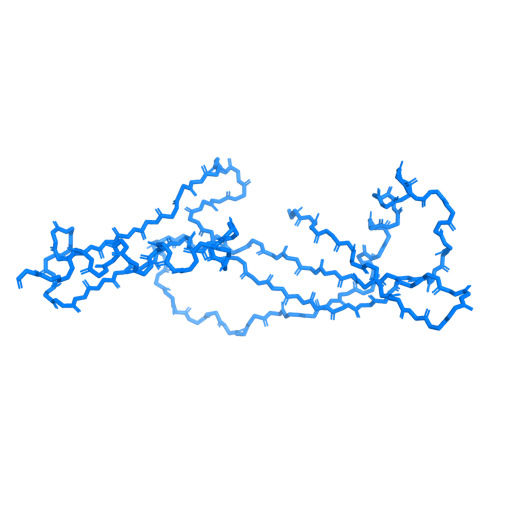 82.12 83 GLU A N 1
ATOM 629 C CA . GLU A 1 83 ? -5.566 17.705 -5.450 1.00 82.12 83 GLU A CA 1
ATOM 630 C C . GLU A 1 83 ? -5.496 18.013 -3.943 1.00 82.12 83 GLU A C 1
ATOM 632 O O . GLU A 1 83 ? -5.154 19.124 -3.539 1.00 82.12 83 GLU A O 1
ATOM 637 N N . GLU A 1 84 ? -5.838 17.041 -3.095 1.00 81.31 84 GLU A N 1
ATOM 638 C CA . GLU A 1 84 ? -5.862 17.192 -1.643 1.00 81.31 84 GLU A CA 1
ATOM 639 C C . GLU A 1 84 ? -4.553 16.691 -1.017 1.00 81.31 84 GLU A C 1
ATOM 641 O O . GLU A 1 84 ? -3.854 15.826 -1.550 1.00 81.31 84 GLU A O 1
ATOM 646 N N . GLY A 1 85 ? -4.195 17.261 0.136 1.00 81.69 85 GLY A N 1
ATOM 647 C CA . GLY A 1 85 ? -2.996 16.861 0.868 1.00 81.69 85 GLY A CA 1
ATOM 648 C C . GLY A 1 85 ? -3.114 15.449 1.459 1.00 81.69 85 GLY A C 1
ATOM 649 O O . GLY A 1 85 ? -4.220 14.990 1.755 1.00 81.69 85 GLY A O 1
ATOM 650 N N . PRO A 1 86 ? -1.980 14.758 1.685 1.00 81.19 86 PRO A N 1
ATOM 651 C CA . PRO A 1 86 ? -1.996 13.452 2.323 1.00 81.19 86 PRO A CA 1
ATOM 652 C C . PRO A 1 86 ? -2.636 13.534 3.711 1.00 81.19 86 PRO A C 1
ATOM 654 O O . PRO A 1 86 ? -2.275 14.385 4.524 1.00 81.19 86 PRO A O 1
ATOM 657 N N . THR A 1 87 ? -3.580 12.631 3.964 1.00 85.62 87 THR A N 1
ATOM 658 C CA . THR A 1 87 ? -4.310 12.513 5.231 1.00 85.62 87 THR A CA 1
ATOM 659 C C . THR 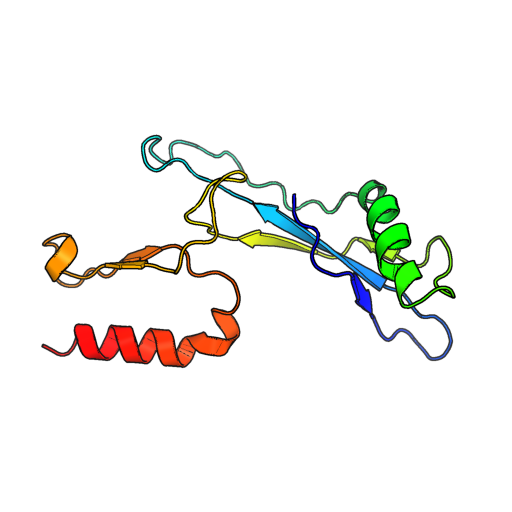A 1 87 ? -3.954 11.191 5.898 1.00 85.62 87 THR A C 1
ATOM 661 O O . THR A 1 87 ? -3.741 10.194 5.208 1.00 85.62 87 THR A O 1
ATOM 664 N N . ASP A 1 88 ? -3.867 11.196 7.228 1.00 89.00 88 ASP A N 1
ATOM 665 C CA . ASP A 1 88 ? -3.591 9.989 8.008 1.00 89.00 88 ASP A CA 1
ATOM 666 C C . ASP A 1 88 ? -4.770 9.000 7.959 1.00 89.00 88 ASP A C 1
ATOM 668 O O . ASP A 1 88 ? -5.897 9.362 7.604 1.00 89.00 88 ASP A O 1
ATOM 672 N N . PHE A 1 89 ? -4.520 7.743 8.319 1.00 89.44 89 PHE A N 1
ATOM 673 C CA . PHE A 1 89 ? -5.580 6.745 8.420 1.00 89.44 89 PHE A CA 1
ATOM 674 C C . PHE A 1 89 ? -6.531 7.062 9.582 1.00 89.44 89 PHE A C 1
ATOM 676 O O . PHE A 1 89 ? -6.169 7.700 10.571 1.00 89.44 89 PHE A O 1
ATOM 683 N N . VAL A 1 90 ? -7.769 6.583 9.482 1.00 91.44 90 VAL A N 1
ATOM 684 C CA . VAL A 1 90 ? -8.813 6.845 10.477 1.00 91.44 90 VAL A CA 1
ATOM 685 C C . VAL A 1 90 ? -9.312 5.530 11.059 1.00 91.44 90 VAL A C 1
ATOM 687 O O . VAL A 1 90 ? -9.729 4.629 10.332 1.00 91.44 90 VAL A O 1
ATOM 690 N N . VAL A 1 91 ? -9.308 5.449 12.391 1.00 91.19 91 VAL A N 1
ATOM 691 C CA . VAL A 1 91 ? -9.916 4.360 13.166 1.00 91.19 91 VAL A CA 1
ATOM 692 C C . VAL A 1 91 ? -11.119 4.924 13.909 1.00 91.19 91 VAL A C 1
ATOM 694 O O . VAL A 1 91 ? -10.947 5.770 14.787 1.00 91.19 91 VAL A O 1
ATOM 697 N N . GLN A 1 92 ? -12.322 4.460 13.575 1.00 92.62 92 GLN A N 1
ATOM 698 C CA . GLN A 1 92 ? -13.552 4.859 14.267 1.00 92.62 92 GLN A CA 1
ATOM 699 C C . GLN A 1 92 ? -14.093 3.694 15.088 1.00 92.62 92 GLN A C 1
ATOM 701 O O . GLN A 1 92 ? -14.296 2.613 14.538 1.00 92.62 92 GLN A O 1
ATOM 706 N N . GLY A 1 93 ? -14.321 3.923 16.381 1.00 90.81 93 GLY A N 1
ATOM 707 C CA . GLY A 1 93 ? -14.981 2.978 17.281 1.00 90.81 93 GLY A CA 1
ATOM 708 C C . GLY A 1 93 ? -16.371 3.442 17.721 1.00 90.81 93 GLY A C 1
ATOM 709 O O . GLY A 1 93 ? -16.900 4.457 17.250 1.00 90.81 93 GLY A O 1
ATOM 710 N N . GLU A 1 94 ? -16.949 2.714 18.680 1.00 91.38 94 GLU A N 1
ATOM 711 C CA . GLU A 1 94 ? -18.270 2.993 19.262 1.00 91.38 94 GLU A CA 1
ATOM 712 C C . GLU A 1 94 ? -18.401 4.445 19.755 1.00 91.38 94 GLU A C 1
ATOM 714 O O . GLU A 1 94 ? -19.455 5.053 19.594 1.00 91.38 94 GLU A O 1
ATOM 719 N N . GLU A 1 95 ? -17.328 5.049 20.270 1.00 89.81 95 GLU A N 1
ATOM 720 C CA . GLU A 1 95 ? -17.301 6.448 20.709 1.00 89.81 95 GLU A CA 1
ATOM 721 C C . GLU A 1 95 ? -17.543 7.465 19.584 1.00 89.81 95 GLU A C 1
ATOM 723 O O . GLU A 1 95 ? -17.934 8.597 19.857 1.00 89.81 95 GLU A O 1
ATOM 728 N N . THR A 1 96 ? -17.298 7.075 18.331 1.00 92.50 96 THR A N 1
ATOM 729 C CA . THR A 1 96 ? -17.455 7.941 17.156 1.00 92.50 96 THR A CA 1
ATOM 730 C C . THR A 1 96 ? -18.815 7.747 16.491 1.00 92.50 96 THR A C 1
ATOM 732 O O . THR A 1 96 ? -19.475 8.727 16.159 1.00 92.50 96 THR A O 1
ATOM 735 N N . HIS A 1 97 ? -19.243 6.497 16.285 1.00 92.50 97 HIS A N 1
ATOM 736 C CA . HIS A 1 97 ? -20.453 6.180 15.508 1.00 92.50 97 HIS A CA 1
ATOM 737 C C . HIS A 1 97 ? -21.608 5.573 16.327 1.00 92.50 97 HIS A C 1
ATOM 739 O O . HIS A 1 97 ? -22.692 5.378 15.783 1.00 92.50 97 HIS A O 1
ATOM 745 N N . GLY A 1 98 ? -21.417 5.256 17.612 1.00 92.44 98 GLY A N 1
ATOM 746 C CA . GLY A 1 98 ? -22.470 4.760 18.515 1.00 92.44 98 GLY A CA 1
ATOM 747 C C . GLY A 1 98 ? -22.935 3.318 18.269 1.00 92.44 98 GLY A C 1
ATOM 748 O O . GLY A 1 98 ? -23.962 2.907 18.804 1.00 92.44 98 GLY A O 1
ATOM 749 N N . ILE A 1 99 ? -22.206 2.544 17.457 1.00 92.50 99 ILE A N 1
ATOM 750 C CA . ILE A 1 99 ? -22.537 1.144 17.139 1.00 92.50 99 ILE A CA 1
ATOM 751 C C . ILE A 1 99 ? -21.599 0.248 17.933 1.00 92.50 99 ILE A C 1
ATOM 753 O O . ILE A 1 99 ? -20.386 0.285 17.722 1.00 92.50 99 ILE A O 1
ATOM 757 N N . SER A 1 100 ? -22.164 -0.557 18.830 1.00 89.75 100 SER A N 1
ATOM 758 C CA . SER A 1 100 ? -21.357 -1.422 19.681 1.00 89.75 100 SER A CA 1
ATOM 759 C C . SER A 1 100 ? -20.672 -2.536 18.896 1.00 89.75 100 SER A C 1
ATOM 761 O O . SER A 1 100 ? -21.240 -3.094 17.957 1.00 89.75 100 SER A O 1
ATOM 763 N N . SER A 1 101 ? -19.445 -2.867 19.307 1.00 87.38 101 SER A N 1
ATOM 764 C CA . SER A 1 101 ? -18.608 -3.926 18.716 1.00 87.38 101 SER A CA 1
ATOM 765 C C . SER A 1 101 ? -18.256 -3.744 17.230 1.00 87.38 101 SER A C 1
ATOM 767 O O . SER A 1 101 ? -17.788 -4.689 16.596 1.00 87.38 101 SER A O 1
ATOM 769 N N . LEU A 1 102 ? -18.441 -2.545 16.667 1.00 90.88 102 LEU A N 1
ATOM 770 C CA . LEU A 1 102 ? -17.990 -2.194 15.320 1.00 90.88 102 LEU A CA 1
ATOM 771 C C . LEU A 1 102 ? -16.755 -1.289 15.405 1.00 90.88 102 LEU A C 1
ATOM 773 O O . LEU A 1 102 ? -16.699 -0.366 16.214 1.00 90.88 102 LEU A O 1
ATOM 777 N N . THR A 1 103 ? -15.760 -1.552 14.561 1.00 92.75 103 THR A N 1
ATOM 778 C CA . THR A 1 103 ? -14.620 -0.653 14.353 1.00 92.75 103 THR A CA 1
ATOM 779 C C . THR A 1 103 ? -14.370 -0.513 12.863 1.00 92.75 103 THR A C 1
ATOM 781 O O . THR A 1 103 ? -14.152 -1.511 12.176 1.00 92.75 103 THR A O 1
ATOM 784 N N . ASN A 1 104 ? -14.390 0.722 12.369 1.00 93.81 104 ASN A N 1
ATOM 785 C CA . ASN A 1 104 ? -14.096 1.024 10.975 1.00 93.81 104 ASN A CA 1
ATOM 786 C C . ASN A 1 104 ? -12.638 1.454 10.819 1.00 93.81 104 ASN A C 1
ATOM 788 O O . ASN A 1 104 ? -12.131 2.255 11.607 1.00 93.81 104 ASN A O 1
ATOM 792 N N . LEU A 1 105 ? -11.997 0.949 9.766 1.00 93.19 105 LEU A N 1
ATOM 793 C CA . LEU A 1 105 ? -10.648 1.325 9.362 1.00 93.19 105 LEU A CA 1
ATOM 794 C C . LEU A 1 105 ? -10.708 1.944 7.971 1.00 93.19 105 LEU A C 1
ATOM 796 O O . LEU A 1 105 ? -11.070 1.278 7.001 1.00 93.19 105 LEU A O 1
ATOM 800 N N . PHE A 1 106 ? -10.341 3.212 7.877 1.00 92.12 106 PHE A N 1
ATOM 801 C CA . PHE A 1 106 ? -10.328 3.963 6.630 1.00 92.12 106 PHE A CA 1
ATOM 802 C C . PHE A 1 106 ? -8.912 4.449 6.346 1.00 92.12 106 PHE A C 1
ATOM 804 O O . PHE A 1 106 ? -8.178 4.788 7.272 1.00 92.12 106 PHE A O 1
ATOM 811 N N . GLY A 1 107 ? -8.511 4.512 5.077 1.00 90.62 107 GLY A N 1
ATOM 812 C CA . GLY A 1 107 ? -7.212 5.100 4.744 1.00 90.62 107 GLY A CA 1
ATOM 813 C C . GLY A 1 107 ? -6.000 4.224 5.055 1.00 90.62 107 GLY A C 1
ATOM 814 O O . GLY A 1 107 ? -4.891 4.742 5.090 1.00 90.62 107 GLY A O 1
ATOM 815 N N . ILE A 1 108 ? -6.189 2.926 5.325 1.00 90.94 108 ILE A N 1
ATOM 816 C CA . ILE A 1 108 ? -5.110 1.991 5.687 1.00 90.94 108 ILE A CA 1
ATOM 817 C C . ILE A 1 108 ? -4.259 1.692 4.445 1.00 90.94 108 ILE A C 1
ATOM 819 O O . ILE A 1 108 ? -4.440 0.693 3.749 1.00 90.94 108 ILE A O 1
ATOM 823 N N . GLU A 1 109 ? -3.349 2.608 4.131 1.00 88.88 109 GLU A N 1
ATOM 824 C CA . GLU A 1 109 ? -2.444 2.539 2.987 1.00 88.88 109 GLU A CA 1
ATOM 825 C C . GLU A 1 109 ? -0.975 2.389 3.412 1.00 88.88 109 GLU A C 1
ATOM 827 O O . GLU A 1 109 ? -0.686 2.164 4.579 1.00 88.88 109 GLU A O 1
ATOM 832 N N . SER A 1 110 ? -0.006 2.483 2.497 1.00 85.31 110 SER A N 1
ATOM 833 C CA . SER A 1 110 ? 1.412 2.382 2.881 1.00 85.31 110 SER A CA 1
ATOM 834 C C . SER A 1 110 ? 1.759 3.398 3.979 1.00 85.31 110 SER A C 1
ATOM 836 O O . SER A 1 110 ? 1.441 4.573 3.800 1.00 85.31 110 SER A O 1
ATOM 838 N N . PRO A 1 111 ? 2.452 3.006 5.068 1.00 88.25 111 PRO A N 1
ATOM 839 C CA . PRO A 1 111 ? 3.159 1.737 5.324 1.00 88.25 111 PRO A CA 1
ATOM 840 C C . PRO A 1 111 ? 2.387 0.703 6.186 1.00 88.25 111 PRO A C 1
ATOM 842 O O . PRO A 1 111 ? 2.977 0.021 7.024 1.00 88.25 111 PRO A O 1
ATOM 845 N N . SER A 1 112 ? 1.075 0.542 5.994 1.00 87.88 112 SER A N 1
ATOM 846 C CA . SER A 1 112 ? 0.212 -0.288 6.861 1.00 87.88 112 SER A CA 1
ATOM 847 C C . SER A 1 112 ? 0.626 -1.751 6.996 1.00 87.88 112 SER A C 1
ATOM 849 O O . SER A 1 112 ? 0.457 -2.321 8.068 1.00 87.88 112 SER A O 1
ATOM 851 N N . LEU A 1 113 ? 1.199 -2.373 5.959 1.00 89.62 113 LEU A N 1
ATOM 852 C CA . LEU A 1 113 ? 1.685 -3.752 6.082 1.00 89.62 113 LEU A CA 1
ATOM 853 C C . LEU A 1 113 ? 2.821 -3.846 7.113 1.00 89.62 113 LEU A C 1
ATOM 855 O O . LEU A 1 113 ? 2.808 -4.729 7.972 1.00 89.62 113 LEU A O 1
ATOM 859 N N . THR A 1 114 ? 3.748 -2.886 7.074 1.00 92.38 114 THR A N 1
ATOM 860 C CA . THR A 1 114 ? 4.877 -2.774 8.005 1.00 92.38 114 THR A CA 1
ATOM 861 C C . THR A 1 114 ? 4.414 -2.568 9.448 1.00 92.38 114 THR A C 1
ATOM 863 O O . THR A 1 114 ? 5.023 -3.117 10.361 1.00 92.38 114 THR A O 1
ATOM 866 N N . PHE A 1 115 ? 3.323 -1.827 9.670 1.00 91.62 115 PHE A N 1
ATOM 867 C CA . PHE A 1 115 ? 2.796 -1.524 11.012 1.00 91.62 115 PHE A CA 1
ATOM 868 C C . PHE A 1 115 ? 1.515 -2.285 11.378 1.00 91.62 115 PHE A C 1
ATOM 870 O O . PHE A 1 115 ? 0.826 -1.917 12.328 1.00 91.62 115 PHE A O 1
ATOM 877 N N . SER A 1 116 ? 1.202 -3.367 10.667 1.00 93.75 116 SER A N 1
ATOM 878 C CA . SER A 1 116 ? -0.041 -4.134 10.845 1.00 93.75 116 SER A CA 1
ATOM 879 C C . SER A 1 116 ? -0.261 -4.613 12.287 1.00 93.75 116 SER A C 1
ATOM 881 O O . SER A 1 116 ? -1.377 -4.533 12.809 1.00 93.75 116 SER A O 1
ATOM 883 N N . MET A 1 117 ? 0.807 -5.040 12.968 1.00 95.00 117 MET A N 1
ATOM 884 C CA . MET A 1 117 ? 0.751 -5.431 14.381 1.00 95.00 117 MET A CA 1
ATOM 885 C C . MET A 1 117 ? 0.420 -4.251 15.299 1.00 95.00 117 MET A C 1
ATOM 887 O O . MET A 1 117 ? -0.501 -4.353 16.102 1.00 95.00 117 MET A O 1
ATOM 891 N N . ALA A 1 118 ? 1.102 -3.115 15.136 1.00 94.25 118 ALA A N 1
ATOM 892 C CA . ALA A 1 118 ? 0.871 -1.927 15.957 1.00 94.25 118 ALA A CA 1
ATOM 893 C C . ALA A 1 118 ? -0.554 -1.370 15.779 1.00 94.25 118 ALA A C 1
ATOM 895 O O . ALA A 1 118 ? -1.193 -0.966 16.750 1.00 94.25 118 ALA A O 1
ATOM 896 N N . ILE A 1 119 ? -1.084 -1.405 14.550 1.00 91.69 119 ILE A N 1
ATOM 897 C CA . ILE A 1 119 ? -2.479 -1.040 14.260 1.00 91.69 119 ILE A CA 1
ATOM 898 C C . ILE A 1 119 ? -3.434 -1.964 15.025 1.00 91.69 119 ILE A C 1
ATOM 900 O O . ILE A 1 119 ? -4.372 -1.497 15.671 1.00 91.69 119 ILE A O 1
ATOM 904 N N . THR A 1 120 ? -3.175 -3.271 14.997 1.00 92.31 120 THR A N 1
ATOM 905 C CA . THR A 1 120 ? -4.015 -4.260 15.684 1.00 92.31 120 THR A CA 1
ATOM 906 C C . THR A 1 120 ? -3.971 -4.084 17.203 1.00 92.31 120 THR A C 1
ATOM 908 O O . THR A 1 120 ? -5.019 -4.110 17.843 1.00 92.31 120 THR A O 1
ATOM 911 N N . GLU A 1 121 ? -2.794 -3.846 17.788 1.00 94.12 121 GLU A N 1
ATOM 912 C CA . GLU A 1 121 ? -2.635 -3.565 19.223 1.00 94.12 121 GLU A CA 1
ATOM 913 C C . GLU A 1 121 ? -3.403 -2.306 19.644 1.00 94.12 121 GLU A C 1
ATOM 915 O O . GLU A 1 121 ? -4.109 -2.316 20.655 1.00 94.12 121 GLU A O 1
ATOM 920 N N . HIS A 1 122 ? -3.332 -1.242 18.838 1.00 90.50 122 HIS A N 1
ATOM 921 C CA . HIS A 1 122 ? -4.078 -0.008 19.076 1.00 90.50 122 HIS A CA 1
ATOM 922 C C . HIS A 1 122 ? -5.596 -0.237 19.078 1.00 90.50 122 HIS A C 1
ATOM 924 O O . HIS A 1 122 ? -6.302 0.280 19.945 1.00 90.50 122 HIS A O 1
ATOM 930 N N . ILE A 1 123 ? -6.103 -1.026 18.127 1.00 90.94 123 ILE A N 1
ATOM 931 C CA . ILE A 1 123 ? -7.527 -1.375 18.045 1.00 90.94 123 ILE A CA 1
ATOM 932 C C . ILE A 1 123 ? -7.932 -2.258 19.230 1.00 90.94 123 ILE A C 1
ATOM 934 O O . ILE A 1 123 ? -8.932 -1.982 19.890 1.00 90.94 123 ILE A O 1
ATOM 938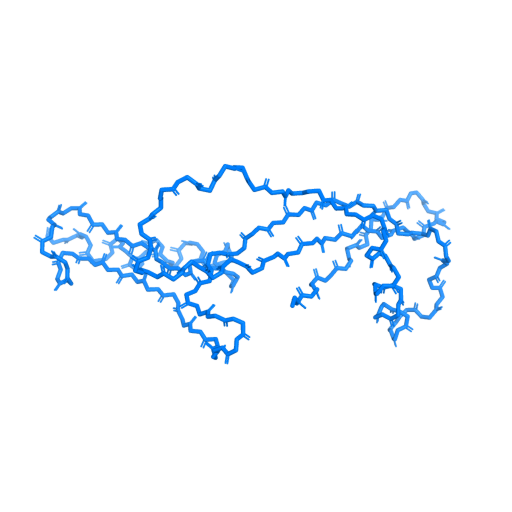 N N . ALA A 1 124 ? -7.144 -3.287 19.546 1.00 91.25 124 ALA A N 1
ATOM 939 C CA . ALA A 1 124 ? -7.427 -4.206 20.645 1.00 91.25 124 ALA A CA 1
ATOM 940 C C . ALA A 1 124 ? -7.529 -3.475 21.993 1.00 91.25 124 ALA A C 1
ATOM 942 O O . ALA A 1 124 ? -8.451 -3.743 22.762 1.00 91.25 124 ALA A O 1
ATOM 943 N N . ALA A 1 125 ? -6.650 -2.502 22.251 1.00 88.19 125 ALA A N 1
ATOM 944 C CA . ALA A 1 125 ? -6.697 -1.680 23.461 1.00 88.19 125 ALA A CA 1
ATOM 945 C C . ALA A 1 125 ? -7.994 -0.856 23.591 1.00 88.19 125 ALA A C 1
ATOM 947 O O . ALA A 1 125 ? -8.429 -0.570 24.704 1.00 88.19 125 ALA A O 1
ATOM 948 N N . LYS A 1 126 ? -8.632 -0.488 22.473 1.00 80.12 126 LYS A N 1
ATOM 949 C CA . LYS A 1 126 ? -9.911 0.242 22.464 1.00 80.12 126 LYS A CA 1
ATOM 950 C C . LYS A 1 126 ? -11.131 -0.666 22.645 1.00 80.12 126 LYS A C 1
ATOM 952 O O . LYS A 1 126 ? -12.169 -0.187 23.096 1.00 80.12 126 LYS A O 1
ATOM 957 N N . LEU A 1 127 ? -11.004 -1.951 22.309 1.00 80.56 127 LEU A N 1
ATOM 958 C CA . LEU A 1 127 ? -12.084 -2.940 22.390 1.00 80.56 127 LEU A CA 1
ATOM 959 C C . LEU A 1 127 ? -12.199 -3.624 23.763 1.00 80.56 127 LEU A C 1
ATOM 961 O O . LEU A 1 127 ? -13.280 -4.090 24.105 1.00 80.56 127 LEU A O 1
ATOM 965 N N . GLN A 1 128 ? -11.122 -3.692 24.554 1.00 64.31 128 GLN A N 1
ATOM 966 C CA . GLN A 1 128 ? -11.077 -4.392 25.854 1.00 64.31 128 GLN A CA 1
ATOM 967 C C . GLN A 1 128 ? -11.748 -3.628 27.019 1.00 64.31 128 GLN A C 1
ATOM 969 O O . GLN A 1 128 ? -11.190 -3.555 28.114 1.00 64.31 128 GLN A O 1
ATOM 974 N N . LYS A 1 129 ? -12.930 -3.044 26.803 1.00 55.44 129 LYS A N 1
ATOM 975 C CA . LYS A 1 129 ? -13.725 -2.462 27.898 1.00 55.44 129 LYS A CA 1
ATOM 976 C C . LYS A 1 129 ? -14.435 -3.527 28.728 1.00 55.44 129 LYS A C 1
ATOM 978 O O . LYS A 1 129 ? -14.948 -4.497 28.130 1.00 55.44 129 LYS A O 1
#

Sequence (129 aa):
MTFSGASEGFGNCGKVSGVMVAEEFLSCPLEETCRGVEGFDYSVHEDRANQFYVAIRKYYPGLKDGSLEPGYAGIRPKLFGPEEGPTDFVVQGEETHGISSLTNLFGIESPSLTFSMAITEHIAAKLQK

Foldseek 3Di:
DDFDDFDWDPDDPPATATEGEAEDEDDDPPPDDPPDPPDDDWDFDPVCVVVVLVVPCVPVVPDDPPRYDYDTYDYFQAPDDPPDDGDDKDWDACVHVVDHPDIDTGRCGPPNVVCVVVVVVVVVVVNPD

Secondary structure (DSSP, 8-state):
-----EEEE--STT--EEEEEEEEEE---TTS-------------GGGHHHHHHHHTTT-TTPPTT-EEEEEEEEEE-SS-TTSPP---EEE-HHHH--TT--EEE---TTTTTTHHHHHHHHHHHH--

pLDDT: mean 76.76, std 18.94, range [34.5, 95.0]

Mean predicted aligned error: 10.06 Å

InterPro domains:
  IPR036188 FAD/NAD(P)-binding domain superfamily [G3DSA:3.50.50.60] (83-120)

Nearest PDB structures (foldseek):
  3dme-assembly1_B  TM=9.091E-01  e=3.004E-07  Bordetella pertussis

Radius of gyration: 19.62 Å; Cα contacts (8 Å, |Δi|>4): 160; chains: 1; bounding box: 47×33×52 Å